Protein AF-A0AAW6XUB9-F1 (afdb_monomer)

Structure (mmCIF, N/CA/C/O backbone):
data_AF-A0AAW6XUB9-F1
#
_entry.id   AF-A0AAW6XUB9-F1
#
loop_
_atom_site.group_PDB
_atom_site.id
_atom_site.type_symbol
_atom_site.label_atom_id
_atom_site.label_alt_id
_atom_site.label_comp_id
_atom_site.label_asym_id
_atom_site.label_entity_id
_atom_site.label_seq_id
_atom_site.pdbx_PDB_ins_code
_atom_site.Cartn_x
_atom_site.Cartn_y
_atom_site.Cartn_z
_atom_site.occupancy
_atom_site.B_iso_or_equiv
_atom_site.auth_seq_id
_atom_site.auth_comp_id
_atom_site.auth_asym_id
_atom_site.auth_atom_id
_atom_site.pdbx_PDB_model_num
ATOM 1 N N . GLU A 1 1 ? 1.681 23.021 -6.313 1.00 50.34 1 GLU A N 1
ATOM 2 C CA . GLU A 1 1 ? 1.513 21.630 -6.785 1.00 50.34 1 GLU A CA 1
ATOM 3 C C . GLU A 1 1 ? 1.607 20.700 -5.578 1.00 50.34 1 GLU A C 1
ATOM 5 O O . GLU A 1 1 ? 2.523 20.883 -4.790 1.00 50.34 1 GLU A O 1
ATOM 10 N N . HIS A 1 2 ? 0.647 19.797 -5.348 1.00 61.78 2 HIS A N 1
ATOM 11 C CA . HIS A 1 2 ? 0.628 18.917 -4.156 1.00 61.78 2 HIS A CA 1
ATOM 12 C C . HIS A 1 2 ? 1.220 17.514 -4.404 1.00 61.78 2 HIS A C 1
ATOM 14 O O . HIS A 1 2 ? 1.396 16.747 -3.462 1.00 61.78 2 HIS A O 1
ATOM 20 N N . TRP A 1 3 ? 1.588 17.196 -5.649 1.00 72.50 3 TRP A N 1
ATOM 21 C CA . TRP A 1 3 ? 2.081 15.875 -6.066 1.00 72.50 3 TRP A CA 1
ATOM 22 C C . TRP A 1 3 ? 3.326 15.989 -6.950 1.00 72.50 3 TRP A C 1
ATOM 24 O O . TRP A 1 3 ? 3.406 15.388 -8.017 1.00 72.50 3 TRP A O 1
ATOM 34 N N . GLY A 1 4 ? 4.273 16.826 -6.526 1.00 80.75 4 GLY A N 1
ATOM 35 C CA . GLY A 1 4 ? 5.580 16.907 -7.171 1.00 80.75 4 GLY A CA 1
ATOM 36 C C . GLY A 1 4 ? 6.450 15.683 -6.853 1.00 80.75 4 GLY A C 1
ATOM 37 O O . GLY A 1 4 ? 6.175 14.969 -5.882 1.00 80.75 4 GLY A O 1
ATOM 38 N N . PRO A 1 5 ? 7.510 15.444 -7.641 1.00 88.06 5 PRO A N 1
ATOM 39 C CA . PRO A 1 5 ? 8.504 14.429 -7.322 1.00 88.06 5 PRO A CA 1
ATOM 40 C C . PRO A 1 5 ? 9.098 14.681 -5.929 1.00 88.06 5 PRO A C 1
ATOM 42 O O . PRO A 1 5 ? 9.408 15.817 -5.566 1.00 88.06 5 PRO A O 1
ATOM 45 N N . ARG A 1 6 ? 9.249 13.610 -5.147 1.00 90.25 6 ARG A N 1
ATOM 46 C CA . ARG A 1 6 ? 9.891 13.621 -3.829 1.00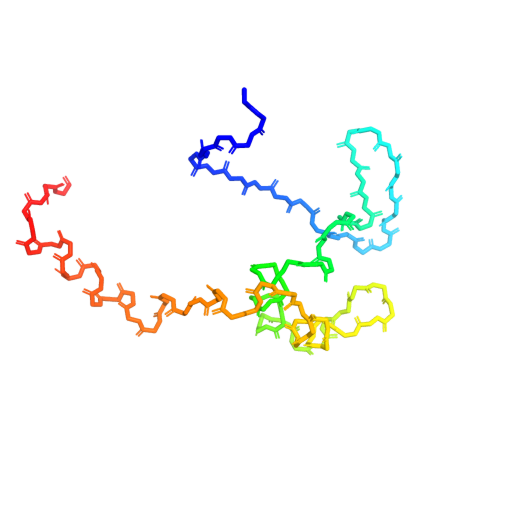 90.25 6 ARG A CA 1
ATOM 47 C C . ARG A 1 6 ? 11.110 12.710 -3.857 1.00 90.25 6 ARG A C 1
ATOM 49 O O . ARG A 1 6 ? 11.079 11.672 -4.510 1.00 90.25 6 ARG A O 1
ATOM 56 N N . THR A 1 7 ? 12.156 13.080 -3.121 1.00 92.94 7 THR A N 1
ATOM 57 C CA . THR A 1 7 ? 13.345 12.230 -2.947 1.00 92.94 7 THR A CA 1
ATOM 58 C C . THR A 1 7 ? 12.991 10.905 -2.268 1.00 92.94 7 THR A C 1
ATOM 60 O O . THR A 1 7 ? 13.534 9.867 -2.626 1.00 92.94 7 THR A O 1
ATOM 63 N N . LEU A 1 8 ? 12.074 10.939 -1.296 1.00 91.12 8 LEU A N 1
ATOM 64 C CA . LEU A 1 8 ? 11.578 9.772 -0.573 1.00 91.12 8 LEU A CA 1
ATOM 65 C C . LEU A 1 8 ? 10.155 10.046 -0.072 1.00 91.12 8 LEU A C 1
ATOM 67 O O . LEU A 1 8 ? 9.858 11.161 0.359 1.00 91.12 8 LEU A O 1
ATOM 71 N N . ASP A 1 9 ? 9.302 9.027 -0.123 1.00 92.12 9 ASP A N 1
ATOM 72 C CA . ASP A 1 9 ? 7.950 9.030 0.438 1.00 92.12 9 ASP A CA 1
ATOM 73 C C . ASP A 1 9 ? 7.785 7.764 1.286 1.00 92.12 9 ASP A C 1
ATOM 75 O O . ASP A 1 9 ? 8.149 6.675 0.834 1.00 92.12 9 ASP A O 1
ATOM 79 N N . ILE A 1 10 ? 7.303 7.904 2.522 1.00 94.38 10 ILE A N 1
ATOM 80 C CA . ILE A 1 10 ? 7.119 6.783 3.454 1.00 94.38 10 ILE A CA 1
ATOM 81 C C . ILE A 1 10 ? 5.675 6.802 3.939 1.00 94.38 10 ILE A C 1
ATOM 83 O O . ILE A 1 10 ? 5.299 7.653 4.742 1.00 94.38 10 ILE A O 1
ATOM 87 N N . ASP A 1 11 ? 4.896 5.822 3.490 1.00 94.75 11 ASP A N 1
ATOM 88 C CA . ASP A 1 11 ? 3.504 5.641 3.890 1.00 94.75 11 ASP A CA 1
ATOM 89 C C . ASP A 1 11 ? 3.371 4.479 4.884 1.00 94.75 11 ASP A C 1
ATOM 91 O O . ASP A 1 11 ? 3.867 3.374 4.649 1.00 94.75 11 ASP A O 1
ATOM 95 N N . ILE A 1 12 ? 2.629 4.692 5.974 1.00 96.56 12 ILE A N 1
ATOM 96 C CA . ILE A 1 12 ? 2.167 3.591 6.829 1.00 96.56 12 ILE A CA 1
ATOM 97 C C . ILE A 1 12 ? 0.906 3.006 6.194 1.00 96.56 12 ILE A C 1
ATOM 99 O O . ILE A 1 12 ? -0.114 3.684 6.102 1.00 96.56 12 ILE A O 1
ATOM 103 N N . ILE A 1 13 ? 0.959 1.737 5.780 1.00 96.50 13 ILE A N 1
ATOM 104 C CA . ILE A 1 13 ? -0.172 1.076 5.112 1.00 96.50 13 ILE A CA 1
ATOM 105 C C . ILE A 1 13 ? -1.169 0.480 6.107 1.00 96.50 13 ILE A C 1
ATOM 107 O O . ILE A 1 13 ? -2.374 0.683 5.979 1.00 96.50 13 ILE A O 1
ATOM 111 N N . THR A 1 14 ? -0.693 -0.271 7.093 1.00 95.94 14 THR A N 1
ATOM 112 C CA . THR A 1 14 ? -1.532 -0.875 8.132 1.00 95.94 14 THR A CA 1
ATOM 113 C C . THR A 1 14 ? -0.691 -1.164 9.369 1.00 95.94 14 THR A C 1
ATOM 115 O O . THR A 1 14 ? 0.521 -1.351 9.265 1.00 95.94 14 THR A O 1
ATOM 118 N N . ILE A 1 15 ? -1.337 -1.219 10.531 1.00 95.56 15 ILE A N 1
ATOM 119 C CA . ILE A 1 15 ? -0.749 -1.681 11.789 1.00 95.56 15 ILE A CA 1
ATOM 120 C C . ILE A 1 15 ? -1.751 -2.648 12.417 1.00 95.56 15 ILE A C 1
ATOM 122 O O . ILE A 1 15 ? -2.948 -2.361 12.474 1.00 95.56 15 ILE A O 1
ATOM 126 N N . GLU A 1 16 ? -1.274 -3.806 12.866 1.00 92.69 16 GLU A N 1
ATOM 127 C CA . GLU A 1 16 ? -2.132 -4.819 13.475 1.00 92.69 16 GLU A CA 1
ATOM 128 C C . GLU A 1 16 ? -2.893 -4.250 14.682 1.00 92.69 16 GLU A C 1
ATOM 130 O O . GLU A 1 16 ? -2.319 -3.616 15.566 1.00 92.69 16 GLU A O 1
ATOM 135 N N . GLY A 1 17 ? -4.213 -4.456 14.696 1.00 94.00 17 GLY A N 1
ATOM 136 C CA . GLY A 1 17 ? -5.089 -3.988 15.771 1.00 94.00 17 GLY A CA 1
ATOM 137 C C . GLY A 1 17 ? -5.370 -2.481 15.785 1.00 94.00 17 GLY A C 1
ATOM 138 O O . GLY A 1 17 ? -6.134 -2.031 16.636 1.00 94.00 17 GLY A O 1
ATOM 139 N N . VAL A 1 18 ? -4.823 -1.696 14.850 1.00 95.75 18 VAL A N 1
ATOM 140 C CA . VAL A 1 18 ? -4.994 -0.236 14.827 1.00 95.75 18 VAL A CA 1
ATOM 141 C C . VAL A 1 18 ? -5.921 0.187 13.694 1.00 95.75 18 VAL A C 1
ATOM 143 O O . VAL A 1 18 ? -5.673 -0.091 12.524 1.00 95.75 18 VAL A O 1
ATOM 146 N N . HIS A 1 19 ? -6.967 0.927 14.056 1.00 96.19 19 HIS A N 1
ATOM 147 C CA . HIS A 1 19 ? -7.815 1.669 13.127 1.00 96.19 19 HIS A CA 1
ATOM 148 C C . HIS A 1 19 ? -7.778 3.142 13.521 1.00 96.19 19 HIS A C 1
ATOM 150 O O . HIS A 1 19 ? -7.949 3.472 14.695 1.00 96.19 19 HIS A O 1
ATOM 156 N N . SER A 1 20 ? -7.548 4.020 12.548 1.00 97.38 20 SER A N 1
ATOM 157 C CA . SER A 1 20 ? -7.457 5.462 12.773 1.00 97.38 20 SER A CA 1
ATOM 158 C C . SER A 1 20 ? -8.133 6.220 11.639 1.00 97.38 20 SER A C 1
ATOM 160 O O . SER A 1 20 ? -8.019 5.837 10.477 1.00 97.38 20 SER A O 1
ATOM 162 N N . GLN A 1 21 ? -8.836 7.296 11.978 1.00 96.94 21 GLN A N 1
ATOM 163 C CA . GLN A 1 21 ? -9.522 8.187 11.033 1.00 96.94 21 GLN A CA 1
ATOM 164 C C . GLN A 1 21 ? -9.235 9.661 11.355 1.00 96.94 21 GLN A C 1
ATOM 166 O O . GLN A 1 21 ? -10.063 10.528 11.085 1.00 96.94 21 GLN A O 1
ATOM 171 N N . THR A 1 22 ? -8.102 9.948 12.000 1.00 96.94 22 THR A N 1
ATOM 172 C CA . THR A 1 22 ? -7.713 11.331 12.297 1.00 96.94 22 THR A CA 1
ATOM 173 C C . THR A 1 22 ? -7.143 12.007 11.055 1.00 96.94 22 THR A C 1
ATOM 175 O O . THR A 1 22 ? -6.804 11.349 10.066 1.00 96.94 22 THR A O 1
ATOM 178 N N . GLU A 1 23 ? -7.031 13.333 11.114 1.00 93.69 23 GLU A N 1
ATOM 179 C CA . GLU A 1 23 ? -6.448 14.134 10.037 1.00 93.69 23 GLU A CA 1
ATOM 180 C C . GLU A 1 23 ? -4.963 13.798 9.821 1.00 93.69 23 GLU A C 1
ATOM 182 O O . GLU A 1 23 ? -4.493 13.753 8.687 1.00 93.69 23 GLU A O 1
ATOM 187 N N . GLU A 1 24 ? -4.235 13.495 10.896 1.00 94.88 24 GLU A N 1
ATOM 188 C CA . GLU A 1 24 ? -2.801 13.208 10.858 1.00 94.88 24 GLU A CA 1
ATOM 189 C C . GLU A 1 24 ? -2.483 11.766 10.444 1.00 94.88 24 GLU A C 1
ATOM 191 O O . GLU A 1 24 ? -1.405 11.506 9.909 1.00 94.88 24 GLU A O 1
ATOM 196 N N . LEU A 1 25 ? -3.386 10.812 10.709 1.00 96.56 25 LEU A N 1
ATOM 197 C CA . LEU A 1 25 ? -3.159 9.396 10.433 1.00 96.56 25 LEU A CA 1
ATOM 198 C C . LEU A 1 25 ? -4.472 8.661 10.157 1.00 96.56 25 LEU A C 1
ATOM 200 O O . LEU A 1 25 ? -5.276 8.414 11.058 1.00 96.56 25 LEU A O 1
ATOM 204 N N . THR A 1 26 ? -4.641 8.210 8.917 1.00 97.38 26 THR A N 1
ATOM 205 C CA . THR A 1 26 ? -5.735 7.313 8.527 1.00 97.38 26 THR A CA 1
ATOM 206 C C . THR A 1 26 ? -5.195 5.906 8.301 1.00 97.38 26 THR A C 1
ATOM 208 O O . THR A 1 26 ? -4.351 5.701 7.428 1.00 97.38 26 THR A O 1
ATOM 211 N N . LEU A 1 27 ? -5.689 4.940 9.080 1.00 97.00 27 LEU A N 1
ATOM 212 C CA . LEU A 1 27 ? -5.303 3.532 9.004 1.00 97.00 27 LEU A CA 1
ATOM 213 C C . LEU A 1 27 ? -6.528 2.601 9.002 1.00 97.00 27 LEU A C 1
ATOM 215 O O . LEU A 1 27 ? -7.430 2.794 9.824 1.00 97.00 27 LEU A O 1
ATOM 219 N N . PRO A 1 28 ? -6.529 1.550 8.161 1.00 96.81 28 PRO A N 1
ATOM 220 C CA . PRO A 1 28 ? -5.541 1.275 7.112 1.00 96.81 28 PRO A CA 1
ATOM 221 C C . PRO A 1 28 ? -5.501 2.375 6.041 1.00 96.81 28 PRO A C 1
ATOM 223 O O . PRO A 1 28 ? -6.483 3.092 5.852 1.00 96.81 28 PRO A O 1
ATOM 226 N N . HIS A 1 29 ? -4.364 2.535 5.363 1.00 96.88 29 HIS A N 1
ATOM 227 C CA . HIS A 1 29 ? -4.165 3.622 4.410 1.00 96.88 29 HIS A CA 1
ATOM 228 C C . HIS A 1 29 ? -5.269 3.599 3.338 1.00 96.88 29 HIS A C 1
ATOM 230 O O . HIS A 1 29 ? -5.431 2.588 2.638 1.00 96.88 29 HIS A O 1
ATOM 236 N N . PRO A 1 30 ? -6.009 4.707 3.146 1.00 94.81 30 PRO A N 1
ATOM 237 C CA . PRO A 1 30 ? -7.306 4.692 2.468 1.00 94.81 30 PRO A CA 1
ATOM 238 C C . PRO A 1 30 ? -7.213 4.292 0.993 1.00 94.81 30 PRO A C 1
ATOM 240 O O . PRO A 1 30 ? -8.164 3.761 0.430 1.00 94.81 30 PRO A O 1
ATOM 243 N N . ARG A 1 31 ? 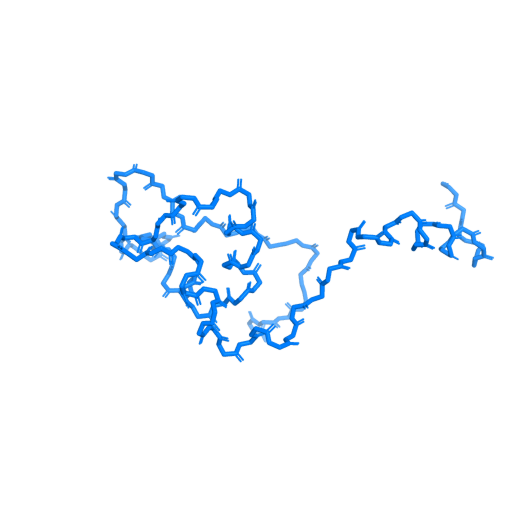-6.050 4.508 0.369 1.00 94.81 31 ARG A N 1
ATOM 244 C CA . ARG A 1 31 ? -5.814 4.226 -1.056 1.00 94.81 31 ARG A CA 1
ATOM 245 C C . ARG A 1 31 ? -4.911 3.027 -1.320 1.00 94.81 31 ARG A C 1
ATOM 247 O O . ARG A 1 31 ? -4.552 2.787 -2.468 1.00 94.81 31 ARG A O 1
ATOM 254 N N . ALA A 1 32 ? -4.501 2.281 -0.290 1.00 96.00 32 ALA A N 1
ATOM 255 C CA . ALA A 1 32 ? -3.599 1.140 -0.485 1.00 96.00 32 ALA A CA 1
ATOM 256 C C . ALA A 1 32 ? -4.205 0.088 -1.428 1.00 96.00 32 ALA A C 1
ATOM 258 O O . ALA A 1 32 ? -3.513 -0.465 -2.275 1.00 96.00 32 ALA A O 1
ATOM 259 N N . ARG A 1 33 ? -5.525 -0.103 -1.336 1.00 95.06 33 ARG A N 1
ATOM 260 C CA . ARG A 1 33 ? -6.317 -1.055 -2.131 1.00 95.06 33 ARG A CA 1
ATOM 261 C C . ARG A 1 33 ? -6.331 -0.770 -3.635 1.00 95.06 33 ARG A C 1
ATOM 263 O O . ARG A 1 33 ? -6.660 -1.655 -4.410 1.00 95.06 33 ARG A O 1
ATOM 270 N N . GLU A 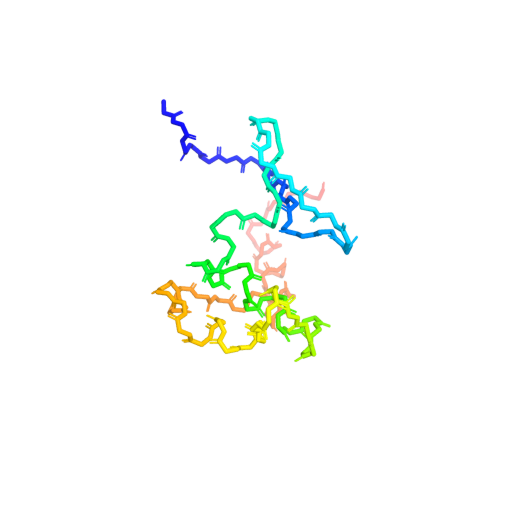1 34 ? -6.001 0.451 -4.041 1.00 95.19 34 GLU A N 1
ATOM 271 C CA . GLU A 1 34 ? -6.075 0.903 -5.436 1.00 95.19 34 GLU A CA 1
ATOM 272 C C . GLU A 1 34 ? -4.705 0.932 -6.125 1.00 95.19 34 GLU A C 1
ATOM 274 O O . GLU A 1 34 ? -4.629 1.256 -7.306 1.00 95.19 34 GLU A O 1
ATOM 279 N N . ARG A 1 35 ? -3.618 0.670 -5.386 1.00 96.62 35 ARG A N 1
ATOM 280 C CA . ARG A 1 35 ? -2.242 0.923 -5.833 1.00 96.62 35 ARG A CA 1
ATOM 281 C C . ARG A 1 35 ? -1.470 -0.380 -5.963 1.00 96.62 35 ARG A C 1
ATOM 283 O O . ARG A 1 35 ? -0.975 -0.928 -4.976 1.00 96.62 35 ARG A O 1
ATOM 290 N N . ALA A 1 36 ? -1.285 -0.856 -7.185 1.00 96.94 36 ALA A N 1
ATOM 291 C CA . ALA A 1 36 ? -0.526 -2.064 -7.474 1.00 96.94 36 ALA A CA 1
ATOM 292 C C . ALA A 1 36 ? 0.926 -1.964 -6.994 1.00 96.94 36 ALA A C 1
ATOM 294 O O . ALA A 1 36 ? 1.496 -2.974 -6.590 1.00 96.94 36 ALA A O 1
ATOM 295 N N . PHE A 1 37 ? 1.529 -0.769 -6.979 1.00 94.25 37 PHE A N 1
ATOM 296 C CA . PHE A 1 37 ? 2.903 -0.598 -6.490 1.00 94.25 37 PHE A CA 1
ATOM 297 C C . PHE A 1 37 ? 3.027 -0.738 -4.966 1.00 94.25 37 PHE A C 1
ATOM 299 O O . PHE A 1 37 ? 4.134 -0.905 -4.467 1.00 94.25 37 PHE A O 1
ATOM 306 N N . VAL A 1 38 ? 1.906 -0.724 -4.238 1.00 96.31 38 VAL A N 1
ATOM 307 C CA . VAL A 1 38 ? 1.828 -1.112 -2.822 1.00 96.31 38 VAL A CA 1
ATOM 308 C C . VAL A 1 38 ? 1.521 -2.607 -2.714 1.00 96.31 38 VAL A C 1
ATOM 310 O O . VAL A 1 38 ? 2.224 -3.350 -2.033 1.00 96.31 38 VAL A O 1
ATOM 313 N N . LEU A 1 39 ? 0.487 -3.068 -3.423 1.00 97.56 39 LEU A N 1
ATOM 314 C CA . LEU A 1 39 ? -0.065 -4.416 -3.271 1.00 97.56 39 LEU A CA 1
ATOM 315 C C . LEU A 1 39 ? 0.841 -5.517 -3.841 1.00 97.56 39 LEU A C 1
ATOM 317 O O . LEU A 1 39 ? 1.003 -6.562 -3.219 1.00 97.56 39 LEU A O 1
ATOM 321 N N . VAL A 1 40 ? 1.453 -5.307 -5.011 1.00 96.38 40 VAL A N 1
ATOM 322 C CA . VAL A 1 40 ? 2.273 -6.332 -5.677 1.00 96.38 40 VAL A CA 1
ATOM 323 C C . VAL A 1 40 ? 3.549 -6.653 -4.888 1.00 96.38 40 VAL A C 1
ATOM 325 O O . VAL A 1 40 ? 3.826 -7.841 -4.713 1.00 96.38 40 VAL A O 1
ATOM 328 N N . PRO A 1 41 ? 4.34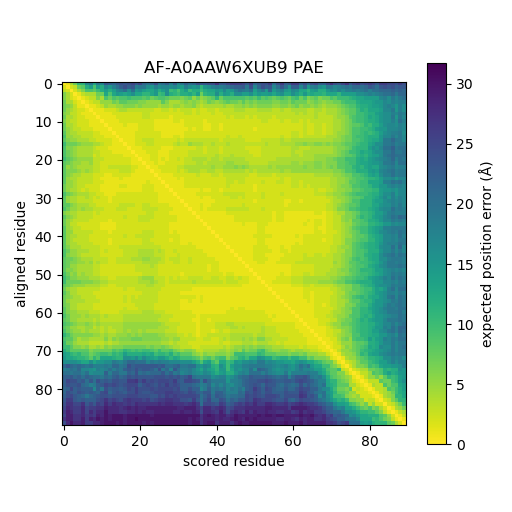0 -5.674 -4.400 1.00 94.56 41 PRO A N 1
ATOM 329 C CA . PRO A 1 41 ? 5.468 -5.977 -3.521 1.00 94.56 41 PRO A CA 1
ATOM 330 C C . PRO A 1 41 ? 5.025 -6.638 -2.214 1.00 94.56 41 PRO A C 1
ATOM 332 O O . PRO A 1 41 ? 5.637 -7.618 -1.797 1.00 94.56 41 PRO A O 1
ATOM 335 N N . TRP A 1 42 ? 3.928 -6.170 -1.612 1.00 96.31 42 TRP A N 1
ATOM 336 C CA . TRP A 1 42 ? 3.419 -6.733 -0.362 1.00 96.31 42 TRP A CA 1
ATOM 337 C C . TRP A 1 42 ? 2.997 -8.203 -0.516 1.00 96.31 42 TRP A C 1
ATOM 339 O O . TRP A 1 42 ? 3.486 -9.042 0.236 1.00 96.31 42 TRP A O 1
ATOM 349 N N . ALA A 1 43 ? 2.216 -8.555 -1.546 1.00 96.50 43 ALA A N 1
ATOM 350 C CA . ALA A 1 43 ? 1.846 -9.948 -1.842 1.00 96.50 43 ALA A CA 1
ATOM 351 C C . ALA A 1 43 ? 3.061 -10.865 -2.068 1.00 96.50 43 ALA A C 1
ATOM 353 O O . ALA A 1 43 ? 2.990 -12.0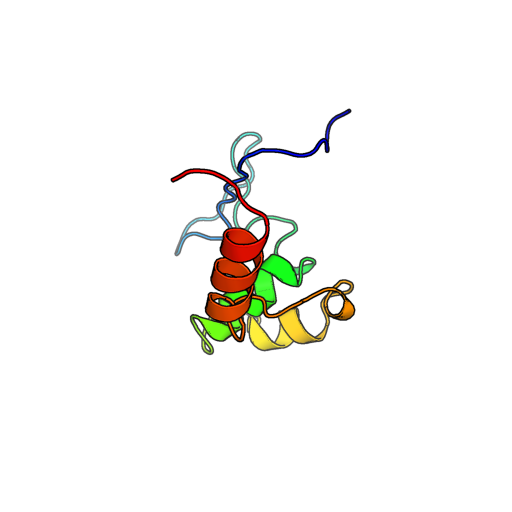67 -1.825 1.00 96.50 43 ALA A O 1
ATOM 354 N N . ARG A 1 44 ? 4.178 -10.321 -2.571 1.00 93.12 44 ARG A N 1
ATOM 355 C CA . ARG A 1 44 ? 5.424 -11.084 -2.751 1.00 93.12 44 ARG A CA 1
ATOM 356 C C . ARG A 1 44 ? 6.161 -11.307 -1.438 1.00 93.12 44 ARG A C 1
ATOM 358 O O . ARG A 1 44 ? 6.744 -12.369 -1.260 1.00 93.12 44 ARG A O 1
ATOM 365 N N . MET A 1 45 ? 6.171 -10.305 -0.562 1.00 94.75 45 MET A N 1
ATOM 366 C CA . MET A 1 45 ? 6.834 -10.382 0.740 1.00 94.75 45 MET A CA 1
ATOM 367 C C . MET A 1 45 ? 6.085 -11.296 1.710 1.00 94.75 45 MET A C 1
ATOM 369 O O . MET A 1 45 ? 6.716 -12.069 2.424 1.00 94.75 45 MET A O 1
ATOM 373 N N . ASP A 1 46 ? 4.754 -11.221 1.715 1.00 96.62 46 ASP A N 1
ATOM 374 C CA . ASP A 1 46 ? 3.882 -12.075 2.517 1.00 96.62 46 ASP A CA 1
ATOM 375 C C . ASP A 1 46 ? 2.680 -12.538 1.673 1.00 96.62 46 ASP A C 1
ATOM 377 O O . ASP A 1 46 ? 1.683 -11.819 1.549 1.00 96.62 46 ASP A O 1
ATOM 381 N N . PRO A 1 47 ? 2.747 -13.754 1.097 1.00 96.06 47 PRO A N 1
ATOM 382 C CA . PRO A 1 47 ? 1.662 -14.322 0.295 1.00 96.06 47 PRO A CA 1
ATOM 383 C C . PRO A 1 47 ? 0.366 -14.580 1.071 1.00 96.06 47 PRO A C 1
ATOM 385 O O . PRO A 1 47 ? -0.676 -14.802 0.458 1.00 96.06 47 PRO A O 1
ATOM 388 N N . SER A 1 48 ? 0.421 -14.592 2.406 1.00 96.69 48 SER A N 1
ATOM 389 C CA . SER A 1 48 ? -0.739 -14.804 3.276 1.00 96.69 48 SER A CA 1
ATOM 390 C C . SER A 1 48 ? -1.357 -13.502 3.791 1.00 96.69 48 SER A C 1
ATOM 392 O O . SER A 1 48 ? -2.398 -13.542 4.456 1.00 96.69 48 SER A O 1
ATOM 394 N N . ALA A 1 49 ? -0.740 -12.359 3.471 1.00 96.25 49 ALA A N 1
ATOM 395 C CA . ALA A 1 49 ? -1.157 -11.054 3.950 1.00 96.25 49 ALA A CA 1
ATOM 396 C C . ALA A 1 49 ? -2.597 -10.726 3.555 1.00 96.25 49 ALA A C 1
ATOM 398 O O . ALA A 1 49 ? -3.084 -11.060 2.466 1.00 96.25 49 ALA A O 1
ATOM 399 N N . LYS A 1 50 ? -3.257 -9.978 4.440 1.00 96.19 50 LYS A N 1
ATOM 400 C CA . LYS A 1 50 ? -4.607 -9.461 4.230 1.00 96.19 50 LYS A CA 1
ATOM 401 C C . LYS A 1 50 ? -4.682 -7.979 4.552 1.00 96.19 50 LYS A C 1
ATOM 403 O O . LYS A 1 50 ? -4.019 -7.501 5.470 1.00 96.19 50 LYS A O 1
ATOM 408 N N . LEU A 1 51 ? -5.547 -7.272 3.832 1.00 94.62 51 LEU A N 1
ATOM 409 C CA . LEU A 1 51 ? -5.965 -5.914 4.168 1.00 94.62 51 LEU A CA 1
ATOM 410 C C . LEU A 1 51 ? -7.444 -5.944 4.544 1.00 94.62 51 LEU A C 1
ATOM 412 O O . LEU A 1 51 ? -8.321 -6.046 3.686 1.00 94.62 51 LEU A O 1
ATOM 416 N N . GLY A 1 52 ? -7.714 -5.901 5.848 1.00 90.75 52 GLY A N 1
ATOM 417 C CA . GLY A 1 52 ? -9.029 -6.259 6.371 1.00 90.75 52 GLY A CA 1
ATOM 418 C C . GLY A 1 52 ? -9.285 -7.753 6.162 1.00 90.75 52 GLY A C 1
ATOM 419 O O . GLY A 1 52 ? -8.547 -8.592 6.673 1.00 90.75 52 GLY A O 1
ATOM 420 N N . THR A 1 53 ? -10.327 -8.093 5.407 1.00 92.25 53 THR A N 1
ATOM 421 C CA . THR A 1 53 ? -10.716 -9.486 5.137 1.00 92.25 53 THR A CA 1
ATOM 422 C C . THR A 1 53 ? -10.194 -10.032 3.809 1.00 92.25 53 THR A C 1
ATOM 424 O O . THR A 1 53 ? -10.251 -11.243 3.597 1.00 92.25 53 THR A O 1
ATOM 427 N N . GLU A 1 54 ? -9.678 -9.177 2.928 1.00 95.88 54 GLU A N 1
ATOM 428 C CA . GLU A 1 54 ? -9.256 -9.550 1.575 1.00 95.88 54 GLU A CA 1
ATOM 429 C C . GLU A 1 54 ? -7.771 -9.878 1.509 1.00 95.88 54 GLU A C 1
ATOM 431 O O . GLU A 1 54 ? -6.949 -9.218 2.148 1.00 95.88 54 GLU A O 1
ATOM 436 N N . ALA A 1 55 ? -7.431 -10.890 0.710 1.00 97.81 55 ALA A N 1
ATOM 437 C CA . ALA A 1 55 ? -6.047 -11.241 0.444 1.00 97.81 55 ALA A CA 1
ATOM 438 C C . ALA A 1 55 ? -5.373 -10.153 -0.401 1.00 97.81 55 ALA A C 1
ATOM 440 O O . ALA A 1 55 ? -5.941 -9.653 -1.375 1.00 97.81 55 ALA A O 1
ATOM 441 N N . ILE A 1 56 ? -4.133 -9.804 -0.049 1.00 98.00 56 ILE A N 1
ATOM 442 C CA . ILE A 1 56 ? -3.359 -8.816 -0.813 1.00 98.00 56 ILE A CA 1
ATOM 443 C C . ILE A 1 56 ? -3.111 -9.298 -2.248 1.00 98.00 56 ILE A C 1
ATOM 445 O O . ILE A 1 56 ? -3.085 -8.475 -3.161 1.00 98.00 56 ILE A O 1
ATOM 449 N N . SER A 1 57 ? -2.977 -10.612 -2.464 1.00 97.25 57 SER A N 1
ATOM 450 C CA . SER A 1 57 ? -2.859 -11.220 -3.798 1.00 97.25 57 SER A CA 1
ATOM 451 C C . SER A 1 57 ? -4.012 -10.825 -4.715 1.00 97.25 57 SER A C 1
ATOM 453 O O . SER A 1 57 ? -3.779 -10.373 -5.835 1.00 97.25 57 SER A O 1
ATOM 455 N N . ASP A 1 58 ? -5.238 -10.934 -4.212 1.00 97.56 58 ASP A N 1
ATOM 456 C CA . ASP A 1 58 ? -6.458 -10.743 -4.992 1.00 97.56 58 ASP A CA 1
ATOM 457 C C . ASP A 1 58 ? -6.629 -9.257 -5.319 1.00 97.56 58 ASP A C 1
ATOM 459 O O . ASP A 1 58 ? -6.871 -8.879 -6.465 1.00 97.56 58 ASP A O 1
ATOM 463 N N . LEU A 1 59 ? -6.390 -8.392 -4.326 1.00 97.38 59 LEU A N 1
ATOM 464 C CA . LEU A 1 59 ? -6.365 -6.942 -4.525 1.00 97.38 59 LEU A CA 1
ATOM 465 C C . LEU A 1 59 ? -5.304 -6.539 -5.556 1.00 97.38 59 LEU A C 1
ATOM 467 O O . LEU A 1 59 ? -5.556 -5.693 -6.413 1.00 97.38 59 LEU A O 1
ATOM 471 N N . ALA A 1 60 ? -4.118 -7.150 -5.503 1.00 96.88 60 ALA A N 1
ATOM 472 C CA . ALA A 1 60 ? -3.046 -6.859 -6.443 1.00 96.88 60 ALA A CA 1
ATOM 473 C C . ALA A 1 60 ? -3.424 -7.227 -7.884 1.00 96.88 60 ALA A C 1
ATOM 475 O O . ALA A 1 60 ? -2.944 -6.576 -8.814 1.00 96.88 60 ALA A O 1
ATOM 476 N N . GLU A 1 61 ? -4.219 -8.280 -8.097 1.00 95.94 61 GLU A N 1
ATOM 477 C CA . GLU A 1 61 ? -4.668 -8.726 -9.423 1.00 95.94 61 GLU A CA 1
ATOM 478 C C . GLU A 1 61 ? -5.624 -7.745 -10.093 1.00 95.94 61 GLU A C 1
ATOM 480 O O . GLU A 1 61 ? -5.499 -7.512 -11.296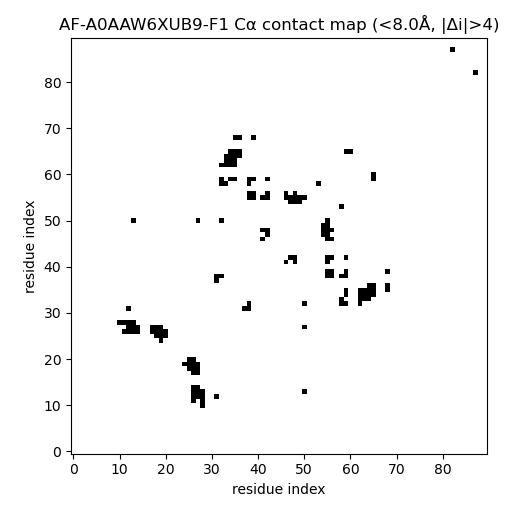 1.00 95.94 61 GLU A O 1
ATOM 485 N N . VAL A 1 62 ? -6.521 -7.137 -9.318 1.00 96.25 62 VAL A N 1
ATOM 486 C CA . VAL A 1 62 ? -7.562 -6.235 -9.835 1.00 96.25 62 VAL A CA 1
ATOM 487 C C . VAL A 1 62 ? -7.180 -4.753 -9.788 1.00 96.25 62 VAL A C 1
ATOM 489 O O . VAL A 1 62 ? -7.953 -3.907 -10.237 1.00 96.25 62 VAL A O 1
A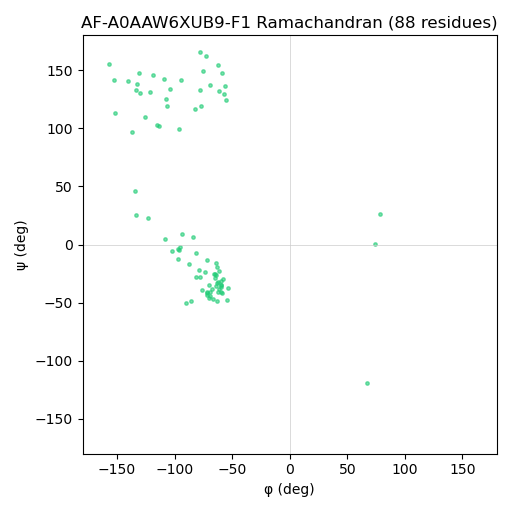TOM 492 N N . ALA A 1 63 ? -6.000 -4.416 -9.260 1.00 96.00 63 ALA A N 1
ATOM 493 C C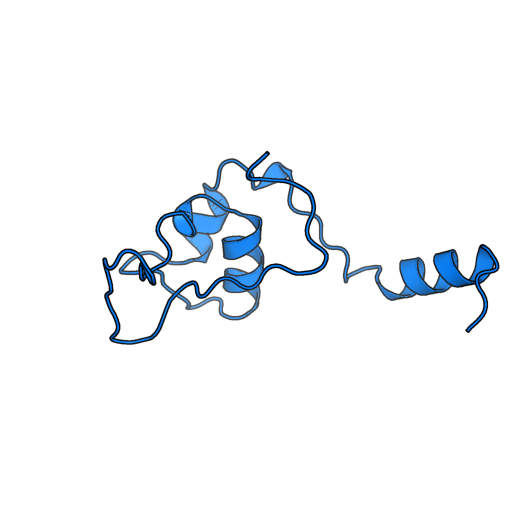A . ALA A 1 63 ? -5.540 -3.036 -9.161 1.00 96.00 63 ALA A CA 1
ATOM 494 C C . ALA A 1 63 ? -5.396 -2.375 -10.555 1.00 96.00 63 ALA A C 1
ATOM 496 O O . ALA A 1 63 ? -4.768 -2.948 -11.454 1.00 96.00 63 ALA A O 1
ATOM 497 N N . PRO A 1 64 ? -5.932 -1.157 -10.753 1.00 93.75 64 PRO A N 1
ATOM 498 C CA . PRO A 1 64 ? -6.033 -0.522 -12.071 1.00 93.75 64 PRO A CA 1
ATOM 499 C C . PRO A 1 64 ? -4.675 -0.194 -12.709 1.00 93.75 64 PRO A C 1
ATOM 501 O O . PRO A 1 64 ? -4.544 -0.183 -13.930 1.00 93.75 64 PRO A O 1
ATOM 504 N N . ASP A 1 65 ? -3.648 0.054 -11.899 1.00 93.81 65 ASP A N 1
ATOM 505 C CA . ASP A 1 65 ? -2.285 0.391 -12.316 1.00 93.81 65 ASP A CA 1
ATOM 506 C C . ASP A 1 65 ? -1.355 -0.834 -12.404 1.00 93.81 65 ASP A C 1
ATOM 508 O O . ASP A 1 65 ? -0.152 -0.681 -12.630 1.00 93.81 65 ASP A O 1
ATOM 512 N N . ARG A 1 66 ? -1.883 -2.065 -12.289 1.00 93.12 66 ARG A N 1
ATOM 513 C CA . ARG A 1 66 ? -1.086 -3.308 -12.313 1.00 93.12 66 ARG A CA 1
ATOM 514 C C . ARG A 1 66 ? -0.187 -3.428 -13.543 1.00 93.12 66 ARG A C 1
ATOM 516 O O . ARG A 1 66 ? 0.943 -3.898 -13.426 1.00 93.12 66 ARG A O 1
ATOM 523 N N . ALA A 1 67 ? -0.660 -2.978 -14.705 1.00 92.19 67 ALA A N 1
ATOM 524 C CA . ALA A 1 67 ? 0.113 -3.001 -15.948 1.00 92.19 67 ALA A CA 1
ATOM 525 C C . ALA A 1 67 ? 1.399 -2.150 -15.884 1.00 92.19 67 ALA A C 1
ATOM 527 O O . ALA A 1 67 ? 2.335 -2.399 -16.640 1.00 92.19 67 ALA A O 1
ATOM 528 N N . GLY A 1 68 ? 1.467 -1.165 -14.981 1.00 90.12 68 GLY A N 1
ATOM 529 C CA . GLY A 1 68 ? 2.632 -0.300 -14.791 1.00 90.12 68 GLY A CA 1
ATOM 530 C C . GLY A 1 68 ? 3.748 -0.908 -13.937 1.00 90.12 68 GLY A C 1
ATOM 531 O O . GLY A 1 68 ? 4.822 -0.315 -13.832 1.00 90.12 68 GLY A O 1
ATOM 532 N N . ILE A 1 69 ? 3.532 -2.076 -13.324 1.00 91.19 69 ILE A N 1
ATOM 533 C CA . ILE A 1 69 ? 4.497 -2.669 -12.394 1.00 91.19 69 ILE A CA 1
ATOM 534 C C . ILE A 1 69 ? 5.662 -3.318 -13.136 1.00 91.19 69 ILE A C 1
ATOM 536 O O . ILE A 1 69 ? 5.498 -4.294 -13.866 1.00 91.19 69 ILE A O 1
ATOM 540 N N . LYS A 1 70 ? 6.869 -2.813 -12.867 1.00 87.62 70 LYS A N 1
ATOM 541 C CA . LYS A 1 70 ? 8.136 -3.351 -13.376 1.00 87.62 70 LYS A CA 1
ATOM 542 C C . LYS A 1 70 ? 8.927 -4.007 -12.247 1.00 87.62 70 LYS A C 1
ATOM 544 O O . LYS A 1 70 ? 8.936 -3.517 -11.121 1.00 87.62 70 LYS A O 1
ATOM 549 N N . ARG A 1 71 ? 9.604 -5.116 -12.547 1.00 82.31 71 ARG A N 1
ATOM 550 C CA . ARG A 1 71 ? 10.534 -5.782 -11.625 1.00 82.31 71 ARG A CA 1
ATOM 551 C C . ARG A 1 71 ? 11.940 -5.308 -11.945 1.00 82.31 71 ARG A C 1
ATOM 553 O O . ARG A 1 71 ? 12.537 -5.761 -12.909 1.00 82.31 71 ARG A O 1
ATOM 560 N N . THR A 1 72 ? 12.441 -4.356 -11.175 1.00 77.94 72 THR A N 1
ATOM 561 C CA . THR A 1 72 ? 13.762 -3.763 -11.429 1.00 77.94 72 THR A CA 1
ATOM 562 C C . THR A 1 72 ? 14.895 -4.533 -10.755 1.00 77.94 72 THR A C 1
ATOM 564 O O . THR A 1 72 ? 16.044 -4.381 -11.146 1.00 77.94 72 THR A O 1
ATOM 567 N N . TRP A 1 73 ? 14.590 -5.393 -9.778 1.00 72.62 73 TRP A N 1
ATOM 568 C CA . TRP A 1 73 ? 15.598 -6.164 -9.041 1.00 72.62 73 TRP A CA 1
ATOM 569 C C . TRP A 1 73 ? 16.128 -7.392 -9.783 1.00 72.62 73 TRP A C 1
ATOM 571 O O . TRP A 1 73 ? 17.217 -7.851 -9.462 1.00 72.62 73 TRP A O 1
ATOM 581 N N . GLU A 1 74 ? 15.389 -7.930 -10.758 1.00 67.06 74 GLU A N 1
ATOM 582 C CA . GLU A 1 74 ? 15.845 -9.089 -11.546 1.00 67.06 74 GLU A CA 1
ATOM 583 C C . GLU A 1 74 ? 17.096 -8.734 -12.376 1.00 67.06 74 GLU A C 1
ATOM 585 O O . GLU A 1 74 ? 17.943 -9.595 -12.582 1.00 67.06 74 GLU A O 1
ATOM 590 N N . ASN A 1 75 ? 17.271 -7.448 -12.709 1.00 62.75 75 ASN A N 1
ATOM 591 C CA . ASN A 1 75 ? 18.409 -6.915 -13.466 1.00 62.75 75 ASN A CA 1
ATOM 592 C C . ASN A 1 75 ? 19.144 -5.808 -12.684 1.00 62.75 75 ASN A C 1
ATOM 594 O O . ASN A 1 75 ? 19.780 -4.936 -13.269 1.00 62.75 75 ASN A O 1
ATOM 598 N N . TRP A 1 76 ? 19.015 -5.780 -11.351 1.00 64.19 76 TRP A N 1
ATOM 599 C CA . TRP A 1 76 ? 19.594 -4.709 -10.525 1.00 64.19 76 TRP A CA 1
ATOM 600 C C . TRP A 1 76 ? 21.121 -4.617 -10.685 1.00 64.19 76 TRP A C 1
ATOM 602 O O . TRP A 1 76 ? 21.664 -3.517 -10.660 1.00 64.19 76 TRP A O 1
ATOM 612 N N . LEU A 1 77 ? 21.809 -5.751 -10.877 1.00 60.16 77 LEU A N 1
ATOM 613 C CA . LEU A 1 77 ? 23.252 -5.760 -11.137 1.00 60.16 77 LEU A CA 1
ATOM 614 C C . LEU A 1 77 ? 23.567 -5.175 -12.514 1.00 60.16 77 LEU A C 1
ATOM 616 O O . LEU A 1 77 ? 24.417 -4.297 -12.595 1.00 60.16 77 LEU A O 1
ATOM 620 N N . ASP A 1 78 ? 22.809 -5.549 -13.544 1.00 63.66 78 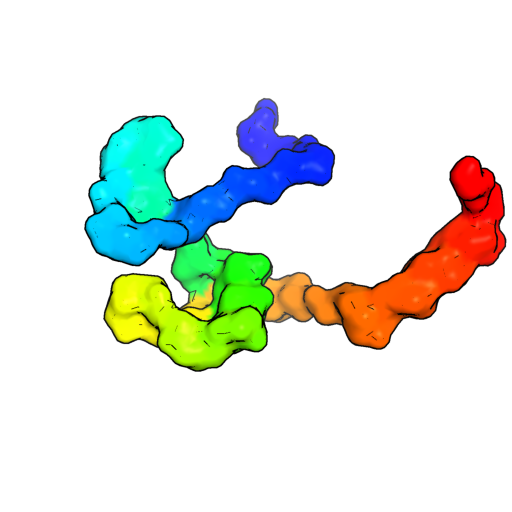ASP A N 1
ATOM 621 C CA . ASP A 1 78 ? 22.973 -5.015 -14.900 1.00 63.66 78 ASP A CA 1
ATOM 622 C C . ASP A 1 78 ? 22.773 -3.488 -14.943 1.00 63.66 78 ASP A C 1
ATOM 624 O O . ASP A 1 78 ? 23.455 -2.783 -15.679 1.00 63.66 78 ASP A O 1
ATOM 628 N N . VAL A 1 79 ? 21.864 -2.951 -14.117 1.00 60.56 79 VAL A N 1
ATOM 629 C CA . VAL A 1 79 ? 21.638 -1.499 -13.973 1.00 60.56 79 VAL A CA 1
ATOM 630 C C . VAL A 1 79 ? 22.817 -0.807 -13.283 1.00 60.56 79 VAL A C 1
ATOM 632 O O . VAL A 1 79 ? 23.208 0.286 -13.687 1.00 60.56 79 VAL A O 1
ATOM 635 N N . VAL A 1 80 ? 23.395 -1.426 -12.249 1.00 60.03 80 VAL A N 1
ATOM 636 C CA . VAL A 1 80 ? 24.576 -0.892 -11.550 1.00 60.03 80 VAL A CA 1
ATOM 637 C C . VAL A 1 80 ? 25.824 -0.966 -12.437 1.00 60.03 80 VAL A C 1
ATOM 639 O O . VAL A 1 80 ? 26.678 -0.085 -12.364 1.00 60.03 80 VAL A O 1
ATOM 642 N N . GLU A 1 81 ? 25.946 -1.998 -13.267 1.00 58.84 81 GLU A N 1
ATOM 643 C CA . GLU A 1 81 ? 27.038 -2.148 -14.231 1.00 58.84 81 GLU A CA 1
ATOM 644 C C . GLU A 1 81 ? 26.915 -1.134 -15.374 1.00 58.84 81 GLU A C 1
ATOM 646 O O . GLU A 1 81 ? 27.875 -0.412 -15.631 1.00 58.84 81 GLU A O 1
ATOM 651 N N . ALA A 1 82 ? 25.723 -0.961 -15.953 1.00 58.91 82 ALA A N 1
ATOM 652 C CA . ALA A 1 82 ? 25.476 0.062 -16.970 1.00 58.91 82 ALA A CA 1
ATOM 653 C C . ALA A 1 82 ? 25.741 1.490 -16.449 1.00 58.91 82 ALA A C 1
ATOM 655 O O . ALA A 1 82 ? 26.373 2.291 -17.129 1.00 58.91 82 ALA A O 1
ATOM 656 N N . ALA A 1 83 ? 25.344 1.801 -15.208 1.00 59.50 83 ALA A N 1
ATOM 657 C CA . ALA A 1 83 ? 25.621 3.104 -14.593 1.00 59.50 83 ALA A CA 1
ATOM 658 C C . ALA A 1 83 ? 27.123 3.356 -14.342 1.00 59.50 83 ALA A C 1
ATOM 660 O O . ALA A 1 83 ? 27.561 4.504 -14.302 1.00 59.50 83 ALA A O 1
ATOM 661 N N . ARG A 1 84 ? 27.930 2.297 -14.184 1.00 57.91 84 ARG A N 1
ATOM 662 C CA . ARG A 1 84 ? 29.393 2.404 -14.047 1.00 57.91 84 ARG A CA 1
ATOM 663 C C . ARG A 1 84 ? 30.098 2.633 -15.380 1.00 57.91 84 ARG A C 1
ATOM 665 O O . ARG A 1 84 ? 31.168 3.237 -15.390 1.00 57.91 84 ARG A O 1
ATOM 672 N N . GLU A 1 85 ? 29.519 2.172 -16.484 1.00 57.06 85 GLU A N 1
ATOM 673 C CA . GLU A 1 85 ? 30.066 2.381 -17.829 1.00 57.06 85 GLU A CA 1
ATOM 674 C C . GLU A 1 85 ? 29.874 3.827 -18.325 1.00 57.06 85 GLU A C 1
ATOM 676 O O . GLU A 1 85 ? 30.695 4.312 -19.104 1.00 57.06 85 GLU A O 1
ATOM 681 N N . ASP A 1 86 ? 28.888 4.554 -17.787 1.00 56.50 86 ASP A N 1
ATOM 682 C CA . ASP A 1 86 ? 28.599 5.959 -18.121 1.00 56.50 86 ASP A CA 1
ATOM 683 C C . ASP A 1 86 ? 29.447 6.998 -17.343 1.00 56.50 86 ASP A C 1
ATOM 685 O O . ASP A 1 86 ? 29.272 8.207 -17.507 1.00 56.50 86 ASP A O 1
ATOM 689 N N . GLY A 1 87 ? 30.432 6.558 -16.550 1.00 55.56 87 GLY A N 1
ATOM 690 C CA . GLY A 1 87 ? 31.513 7.428 -16.067 1.00 55.56 87 GLY A CA 1
ATOM 691 C C . GLY A 1 87 ? 31.189 8.372 -14.899 1.00 55.56 87 GLY A C 1
ATOM 692 O O . GLY A 1 87 ? 31.862 9.395 -14.758 1.00 55.56 87 GLY A O 1
ATOM 693 N N . GLU A 1 88 ? 30.225 8.056 -14.030 1.00 50.12 88 GLU A N 1
ATOM 694 C CA . GLU A 1 88 ? 30.071 8.779 -12.755 1.00 50.12 88 GLU A CA 1
ATOM 695 C C . GLU A 1 88 ? 31.111 8.317 -11.708 1.00 50.12 88 GLU A C 1
ATOM 697 O O . GLU A 1 88 ? 31.322 7.111 -11.536 1.00 50.12 88 GLU A O 1
ATOM 702 N N . PRO A 1 89 ? 31.801 9.242 -11.004 1.00 44.84 89 PRO A N 1
ATOM 703 C CA . PRO A 1 89 ? 32.798 8.877 -10.003 1.00 44.84 89 PRO A CA 1
ATOM 704 C C . PRO A 1 89 ? 32.148 8.366 -8.708 1.00 44.84 89 PRO A C 1
ATOM 706 O O . PRO A 1 89 ? 31.053 8.786 -8.337 1.00 44.84 89 PRO A O 1
ATOM 709 N N . ALA A 1 90 ? 32.875 7.461 -8.043 1.00 50.53 90 ALA A N 1
ATOM 710 C CA . ALA A 1 90 ? 32.507 6.779 -6.799 1.00 50.53 90 ALA A CA 1
ATOM 711 C C . ALA A 1 90 ? 32.360 7.699 -5.576 1.00 50.53 90 ALA A C 1
ATOM 713 O O . ALA A 1 90 ? 33.094 8.712 -5.497 1.00 50.53 90 ALA A O 1
#

Radius of gyration: 16.94 Å; Cα contacts (8 Å, |Δi|>4): 80; chains: 1; bounding box: 44×36×34 Å

Secondary structure (DSSP, 8-state):
--S---S--------TT--EESSS-EES-TTGGG-HHHHHHHHHH-TT-EETTEEHHHHHHH-TTGGG----STTHHHHHHHHHHTT---

pLDDT: mean 86.19, std 15.54, range [44.84, 98.0]

InterPro domains:
  IPR000550 7,8-Dihydro-6-hydroxymethylpterin-pyrophosphokinase, HPPK [PF01288] (2-47)
  IPR000550 7,8-Dihydro-6-hydroxymethylpterin-pyrophosphokinase, HPPK [PS00794] (2-13)
  IPR000550 7,8-Dihydro-6-hydroxymethylpterin-pyrophosphokinase, HPPK [TIGR01498] (1-47)
  IPR035907 7,8-Dihydro-6-hydroxymethylpterin-pyrophosphokinase HPPK superfamily [G3DSA:3.30.70.560] (1-86)
  IPR035907 7,8-Dihydro-6-hydroxymethylpterin-pyrophosphokinase HPPK superfamily [SSF55083] (2-52)

Nearest PDB structures (foldseek):
  7kdo-assembly1_A  TM=8.143E-01  e=2.901E-03  Escherichia coli K-12
  1tmm-assembly1_A  TM=8.743E-01  e=7.721E-03  Escherichia coli
  3hd2-assembly1_A  TM=7.689E-01  e=3.306E-03  Escherichia coli K-12
  1ru1-assembly1_A  TM=8.691E-01  e=1.070E-02  Escherichia coli
  8sl9-assembly1_A  TM=8.220E-01  e=6.232E-02  Francisella tularensis subsp. tularensis SCHU S4

Solvent-accessible surface area (backbone atoms only — not comparable to full-atom values): 5786 Å² total; per-residue (Å²): 132,97,81,66,94,67,99,74,87,88,80,75,53,72,53,92,96,53,74,39,83,51,96,91,48,47,33,55,29,90,61,50,73,57,33,17,86,56,24,48,60,47,24,70,76,38,75,83,41,60,64,87,91,43,48,28,55,62,43,25,72,71,14,84,51,38,88,74,69,76,79,63,72,88,47,42,64,60,53,55,51,55,54,55,73,73,67,66,82,134

Sequence (90 aa):
EHWGPRTLDIDIITIEGVHSQTEELTLPHPRARERAFVLVPWARMDPSAKLGTEAISDLAEVAPDRAGIKRTWENWLDVVEAAREDGEPA

Mean predicted aligned error: 8.24 Å

Foldseek 3Di:
DVDDDDPDDDDDQADPPDADDDPVDGPNPPCLLQDLVNLVVVCVVPVQDDDVPDGSVVSNVPRPCNVVDDDCPVCVVVVVVVVVVVDDDD

Organism: Streptococcus agalactiae (NCBI:txid1311)